Protein AF-A0A352PLA3-F1 (afdb_monomer)

Nearest PDB structures (foldseek):
  6bml-assembly1_A  TM=5.182E-01  e=1.620E+00  Homo sapiens
  6gir-assembly1_A-2  TM=5.635E-01  e=9.808E+00  Arabidopsis thaliana

Secondary structure (DSSP, 8-state):
--THHHHHHHHHHHHHS--TTSS--------S-TT-GGGTT--HHHHHH----HHHHHHHHHHHHHHHHHHHHHHHHHHHHHHHHHHHTTTT-HHHHHHHHHHHHHHHHHHHHHHHHHHHHHHHHHHHT------TTS-S-SSSSS-SS-S-----

Structure (mmCIF, N/CA/C/O backbone):
data_AF-A0A352PLA3-F1
#
_entry.id   AF-A0A352PLA3-F1
#
loop_
_atom_site.group_PDB
_atom_site.id
_atom_site.type_symbol
_atom_site.label_atom_id
_atom_site.label_alt_id
_atom_site.label_comp_id
_atom_site.label_asym_id
_atom_site.label_entity_id
_atom_site.label_seq_id
_atom_site.pdbx_PDB_ins_code
_atom_site.Cartn_x
_atom_site.Cartn_y
_atom_site.Cartn_z
_atom_site.occupancy
_atom_site.B_iso_or_equiv
_atom_site.auth_seq_id
_atom_site.auth_comp_id
_atom_site.auth_asym_id
_atom_site.auth_atom_id
_atom_site.pdbx_PDB_model_num
ATOM 1 N N . MET A 1 1 ? -14.581 -15.050 22.767 1.00 51.19 1 MET A N 1
ATOM 2 C CA . MET A 1 1 ? -14.631 -16.186 21.815 1.00 51.19 1 MET A CA 1
ATOM 3 C C . MET A 1 1 ? -15.593 -15.987 20.632 1.00 51.19 1 MET A C 1
ATOM 5 O O . MET A 1 1 ? -15.364 -16.601 19.604 1.00 51.19 1 MET A O 1
ATOM 9 N N . LYS A 1 2 ? -16.628 -15.124 20.704 1.00 54.44 2 LYS A N 1
ATOM 10 C CA . LYS A 1 2 ? -17.541 -14.871 19.561 1.00 54.44 2 LYS A CA 1
ATOM 11 C C . LYS A 1 2 ? -16.922 -14.043 18.414 1.00 54.44 2 LYS A C 1
ATOM 13 O O . LYS A 1 2 ? -17.270 -14.273 17.268 1.00 54.44 2 LYS A O 1
ATOM 18 N N . LEU A 1 3 ? -15.952 -13.163 18.699 1.00 54.91 3 LEU A N 1
ATOM 19 C CA . LEU A 1 3 ? -15.272 -12.348 17.674 1.00 54.91 3 LEU A CA 1
ATOM 20 C C . LEU A 1 3 ? -14.423 -13.165 16.680 1.00 54.91 3 LEU A C 1
ATOM 22 O O . LEU A 1 3 ? -14.406 -12.846 15.498 1.00 54.91 3 LEU A O 1
ATOM 26 N N . ALA A 1 4 ? -13.777 -14.250 17.124 1.00 52.59 4 ALA A N 1
ATOM 27 C CA . ALA A 1 4 ? -12.958 -15.101 16.250 1.00 52.59 4 ALA A CA 1
ATOM 28 C C . ALA A 1 4 ? -13.784 -15.810 15.158 1.00 52.59 4 ALA A C 1
ATOM 30 O O . ALA A 1 4 ? -13.262 -16.115 14.094 1.00 52.59 4 ALA A O 1
ATOM 31 N N . ARG A 1 5 ? -15.089 -16.014 15.391 1.00 57.44 5 ARG A N 1
ATOM 32 C CA . ARG A 1 5 ? -16.007 -16.641 14.427 1.00 57.44 5 ARG A CA 1
ATOM 33 C C . ARG A 1 5 ? -16.406 -15.722 13.266 1.00 57.44 5 ARG A C 1
ATOM 35 O O . ARG A 1 5 ? -16.848 -16.232 12.249 1.00 57.44 5 ARG A O 1
ATOM 42 N N . ILE A 1 6 ? -16.250 -14.403 13.412 1.00 63.38 6 ILE A N 1
ATOM 43 C CA . ILE A 1 6 ? -16.555 -13.411 12.361 1.00 63.38 6 ILE A CA 1
ATOM 44 C C . ILE A 1 6 ? -15.279 -13.005 11.611 1.00 63.38 6 ILE A C 1
ATOM 46 O O . ILE A 1 6 ? -15.313 -12.760 10.414 1.00 63.38 6 ILE A O 1
ATOM 50 N N . ILE A 1 7 ? -14.133 -12.996 12.294 1.00 64.38 7 ILE A N 1
ATOM 51 C CA . ILE A 1 7 ? -12.841 -12.618 11.705 1.00 64.38 7 ILE A CA 1
ATOM 52 C C . ILE A 1 7 ? -12.293 -13.722 10.782 1.00 64.38 7 ILE A C 1
ATOM 54 O O . ILE A 1 7 ? -11.757 -13.420 9.720 1.00 64.38 7 ILE A O 1
ATOM 58 N N . LEU A 1 8 ? -12.471 -14.998 11.146 1.00 65.12 8 LEU A N 1
ATOM 59 C CA . LEU A 1 8 ? -11.999 -16.138 10.353 1.00 65.12 8 LEU A CA 1
ATOM 60 C C . LEU A 1 8 ? -12.601 -16.204 8.930 1.00 65.12 8 LEU A C 1
ATOM 62 O O . LEU A 1 8 ? -11.822 -16.387 7.999 1.00 65.12 8 LEU A O 1
ATOM 66 N N . PRO A 1 9 ? -13.920 -16.010 8.704 1.00 68.38 9 PRO A N 1
ATOM 67 C CA . PRO A 1 9 ? -14.466 -15.988 7.347 1.00 68.38 9 PRO A CA 1
ATOM 68 C C . PRO A 1 9 ? -14.066 -14.738 6.552 1.00 68.38 9 PRO A C 1
ATOM 70 O O . PRO A 1 9 ? -13.880 -14.856 5.353 1.00 68.38 9 PRO A O 1
ATOM 73 N N . VAL A 1 10 ? -13.871 -13.568 7.175 1.00 69.31 10 VAL A N 1
ATOM 74 C CA . VAL A 1 10 ? -13.437 -12.342 6.463 1.00 69.31 10 VAL A CA 1
ATOM 75 C C . VAL A 1 10 ? -11.990 -12.462 5.975 1.00 69.31 10 VAL A C 1
ATOM 77 O O . VAL A 1 10 ? -11.685 -12.088 4.846 1.00 69.31 10 VAL A O 1
ATOM 80 N N . ILE A 1 11 ? -11.109 -13.048 6.791 1.00 71.06 11 ILE A N 1
ATOM 81 C CA . ILE A 1 11 ? -9.718 -13.329 6.410 1.00 71.06 11 ILE A CA 1
ATOM 82 C C . ILE A 1 11 ? -9.655 -14.471 5.384 1.00 71.06 11 ILE A C 1
ATOM 84 O O . ILE A 1 11 ? -8.917 -14.367 4.411 1.00 71.06 11 ILE A O 1
ATOM 88 N N . ALA A 1 12 ? -10.451 -15.534 5.551 1.00 66.81 12 ALA A N 1
ATOM 89 C CA . ALA A 1 12 ? -10.503 -16.640 4.592 1.00 66.81 12 ALA A CA 1
ATOM 90 C C . ALA A 1 12 ? -11.098 -16.220 3.236 1.00 66.81 12 ALA A C 1
ATOM 92 O O . ALA A 1 12 ? -10.624 -16.677 2.202 1.00 66.81 12 ALA A O 1
ATOM 93 N N . LEU A 1 13 ? -12.085 -15.318 3.223 1.00 67.81 13 LEU A N 1
ATOM 94 C CA . LEU A 1 13 ? -12.666 -14.773 1.996 1.00 67.81 13 LEU A CA 1
ATOM 95 C C . LEU A 1 13 ? -11.697 -13.807 1.299 1.00 67.81 13 LEU A C 1
ATOM 97 O O . LEU A 1 13 ? -11.601 -13.848 0.082 1.00 67.81 13 LEU A O 1
ATOM 101 N N . GLY A 1 14 ? -10.922 -13.013 2.047 1.00 64.38 14 GLY A N 1
ATOM 102 C CA . GLY A 1 14 ? -9.868 -12.152 1.492 1.00 64.38 14 GLY A CA 1
ATOM 103 C C . GLY A 1 14 ? -8.612 -12.890 1.006 1.00 64.38 14 GLY A C 1
ATOM 104 O O . GLY A 1 14 ? -7.863 -12.337 0.213 1.00 64.38 14 GLY A O 1
ATOM 105 N N . LEU A 1 15 ? -8.378 -14.128 1.460 1.00 64.06 15 LEU A N 1
ATOM 106 C CA . LEU A 1 15 ? -7.289 -14.989 0.973 1.00 64.06 15 LEU A CA 1
ATOM 107 C C . LEU A 1 15 ? -7.711 -15.882 -0.209 1.00 64.06 15 LEU A C 1
ATOM 109 O O . LEU A 1 15 ? -6.846 -16.346 -0.946 1.00 64.06 15 LEU A O 1
ATOM 113 N N . LEU A 1 16 ? -9.016 -16.140 -0.375 1.00 57.91 16 LEU A N 1
ATOM 114 C CA . LEU A 1 16 ? -9.574 -16.976 -1.450 1.00 57.91 16 LEU A CA 1
ATOM 115 C C . LEU A 1 16 ? -10.176 -16.178 -2.608 1.00 57.91 16 LEU A C 1
ATOM 117 O O . LEU A 1 16 ? -10.284 -16.722 -3.702 1.00 57.91 16 LEU A O 1
ATOM 121 N N . PHE A 1 17 ? -10.554 -14.915 -2.400 1.00 54.72 17 PHE A N 1
ATOM 122 C CA . PHE A 1 17 ? -10.722 -13.978 -3.500 1.00 54.72 17 PHE A CA 1
ATOM 123 C C . PHE A 1 17 ? -9.341 -13.416 -3.822 1.00 54.72 17 PHE A C 1
ATOM 125 O O . PHE A 1 17 ? -8.819 -12.622 -3.035 1.00 54.72 17 PHE A O 1
ATOM 132 N N . PRO A 1 18 ? -8.749 -13.746 -4.984 1.00 52.84 18 PRO A N 1
ATOM 133 C CA . PRO A 1 18 ? -7.842 -12.791 -5.580 1.00 52.84 18 PRO A CA 1
ATOM 134 C C . PRO A 1 18 ? -8.659 -11.505 -5.649 1.00 52.84 18 PRO A C 1
ATOM 136 O O . PRO A 1 18 ? -9.759 -11.497 -6.204 1.00 52.84 18 PRO A O 1
ATOM 139 N N . PHE A 1 19 ? -8.164 -10.443 -5.028 1.00 56.03 19 PHE A N 1
ATOM 140 C CA . PHE A 1 19 ? -8.724 -9.098 -5.098 1.00 56.03 19 PHE A CA 1
ATOM 141 C C . PHE A 1 19 ? -8.539 -8.540 -6.525 1.00 56.03 19 PHE A C 1
ATOM 143 O O . PHE A 1 19 ? -8.069 -7.430 -6.732 1.00 56.03 19 PHE A O 1
ATOM 150 N N . ALA A 1 20 ? -8.854 -9.344 -7.538 1.00 48.47 20 ALA A N 1
ATOM 151 C CA . ALA A 1 20 ? -9.097 -8.919 -8.890 1.00 48.47 20 ALA A CA 1
ATOM 152 C C . ALA A 1 20 ? -10.395 -8.117 -8.827 1.00 48.47 20 ALA A C 1
ATOM 154 O O . ALA A 1 20 ? -11.461 -8.717 -8.780 1.00 48.47 20 ALA A O 1
ATOM 155 N N . SER A 1 21 ? -10.292 -6.794 -8.653 1.00 54.88 21 SER A N 1
ATOM 156 C CA . SER A 1 21 ? -11.171 -5.815 -9.322 1.00 54.88 21 SER A CA 1
ATOM 157 C C . SER A 1 21 ? -11.190 -4.410 -8.723 1.00 54.88 21 SER A C 1
ATOM 159 O O . SER A 1 21 ? -11.819 -3.548 -9.327 1.00 54.88 21 SER A O 1
ATOM 161 N N . PHE A 1 22 ? -10.508 -4.087 -7.623 1.00 48.81 22 PHE A N 1
ATOM 162 C CA . PHE A 1 22 ? -10.502 -2.689 -7.167 1.00 48.81 22 PHE A CA 1
ATOM 163 C C . PHE A 1 22 ? -9.282 -1.929 -7.690 1.00 48.81 22 PHE A C 1
ATOM 165 O O . PHE A 1 22 ? -8.279 -1.761 -7.008 1.00 48.81 22 PHE A O 1
ATOM 172 N N . ALA A 1 23 ? -9.479 -1.499 -8.942 1.00 44.19 23 ALA A N 1
ATOM 173 C CA . ALA A 1 23 ? -8.906 -0.358 -9.649 1.00 44.19 23 ALA A CA 1
ATOM 174 C C . ALA A 1 23 ? -7.399 -0.368 -9.940 1.00 44.19 23 ALA A C 1
ATOM 176 O O . ALA A 1 23 ? -6.595 0.165 -9.181 1.00 44.19 23 ALA A O 1
ATOM 177 N N . GLN A 1 24 ? -7.052 -0.849 -11.136 1.00 45.44 24 GLN A N 1
ATOM 178 C CA . GLN A 1 24 ? -6.017 -0.197 -11.933 1.00 45.44 24 GLN A CA 1
ATOM 179 C C . GLN A 1 24 ? -6.300 -0.452 -13.418 1.00 45.44 24 GLN A C 1
ATOM 181 O O . GLN A 1 24 ? -5.940 -1.499 -13.955 1.00 45.44 24 GLN A O 1
ATOM 186 N N . ASP A 1 25 ? -6.961 0.503 -14.072 1.00 40.50 25 ASP A N 1
ATOM 187 C CA . ASP A 1 25 ? -6.832 0.665 -15.517 1.00 40.50 25 ASP A CA 1
ATOM 188 C C . ASP A 1 25 ? -5.365 1.035 -15.787 1.00 40.50 25 ASP A C 1
ATOM 190 O O . ASP A 1 25 ? -4.991 2.200 -15.704 1.00 40.50 25 ASP A O 1
ATOM 194 N N . ARG A 1 26 ? -4.502 0.040 -16.031 1.00 40.78 26 ARG A N 1
ATOM 195 C CA . ARG A 1 26 ? -3.256 0.266 -16.776 1.00 40.78 26 ARG A CA 1
ATOM 196 C C . ARG A 1 26 ? -3.493 -0.206 -18.205 1.00 40.78 26 ARG A C 1
ATOM 198 O O . ARG A 1 26 ? -3.610 -1.418 -18.405 1.00 40.78 26 ARG A O 1
ATOM 205 N N . PRO A 1 27 ? -3.637 0.692 -19.188 1.00 39.59 27 PRO A N 1
ATOM 206 C CA . PRO A 1 27 ? -3.497 0.292 -20.579 1.00 39.59 27 PRO A CA 1
ATOM 207 C C . PRO A 1 27 ? -2.043 -0.123 -20.884 1.00 39.59 27 PRO A C 1
ATOM 209 O O . PRO A 1 27 ? -1.114 0.231 -20.170 1.00 39.59 27 PRO A O 1
ATOM 212 N N . ALA A 1 28 ? -1.919 -0.935 -21.934 1.00 45.72 28 ALA A N 1
ATOM 213 C CA . ALA A 1 28 ? -0.732 -1.503 -22.586 1.00 45.72 28 ALA A CA 1
ATOM 214 C C . ALA A 1 28 ? 0.261 -2.340 -21.763 1.00 45.72 28 ALA A C 1
ATOM 216 O O . ALA A 1 28 ? 1.311 -1.923 -21.286 1.00 45.72 28 ALA A O 1
ATOM 217 N N . GLN A 1 29 ? -0.049 -3.628 -21.784 1.00 48.09 29 GLN A N 1
ATOM 218 C CA . GLN A 1 29 ? 0.868 -4.735 -21.618 1.00 48.09 29 GLN A CA 1
ATOM 219 C C . GLN A 1 29 ? 1.674 -4.960 -22.912 1.00 48.09 29 GLN A C 1
ATOM 221 O O . GLN A 1 29 ? 1.091 -5.271 -23.950 1.00 48.09 29 GLN A O 1
ATOM 226 N N . ARG A 1 30 ? 3.009 -4.877 -22.844 1.00 42.38 30 ARG A N 1
ATOM 227 C CA . ARG A 1 30 ? 3.905 -5.682 -23.694 1.00 42.38 30 ARG A CA 1
ATOM 228 C C . ARG A 1 30 ? 4.419 -6.812 -22.797 1.00 42.38 30 ARG A C 1
ATOM 230 O O . ARG A 1 30 ? 5.069 -6.560 -21.787 1.00 42.38 30 ARG A O 1
ATOM 237 N N . ASP A 1 31 ? 3.994 -8.036 -23.085 1.00 49.91 31 ASP A N 1
ATOM 238 C CA . ASP A 1 31 ? 4.116 -9.206 -22.209 1.00 49.91 31 ASP A CA 1
ATOM 239 C C . ASP A 1 31 ? 5.548 -9.526 -21.752 1.00 49.91 31 ASP A C 1
ATOM 241 O O . ASP A 1 31 ? 6.404 -9.756 -22.597 1.00 49.91 31 ASP A O 1
ATOM 245 N N . VAL A 1 32 ? 5.744 -9.733 -20.437 1.00 42.53 32 VAL A N 1
ATOM 246 C CA . VAL A 1 32 ? 6.457 -10.913 -19.898 1.00 42.53 32 VAL A CA 1
ATOM 247 C C . VAL A 1 32 ? 5.966 -11.281 -18.476 1.00 42.53 32 VAL A C 1
ATOM 249 O O . VAL A 1 32 ? 6.197 -10.571 -17.506 1.00 42.53 32 VAL A O 1
ATOM 252 N N . ASN A 1 33 ? 5.335 -12.457 -18.356 1.00 42.56 33 ASN A N 1
ATOM 253 C CA . ASN A 1 33 ? 5.075 -13.260 -17.141 1.00 42.56 33 ASN A CA 1
ATOM 254 C C . ASN A 1 33 ? 4.147 -12.688 -16.025 1.00 42.56 33 ASN A C 1
ATOM 256 O O . ASN A 1 33 ? 4.608 -12.012 -15.105 1.00 42.56 33 ASN A O 1
ATOM 260 N N . PRO A 1 34 ? 2.863 -13.113 -15.952 1.00 44.88 34 PRO A N 1
ATOM 261 C CA . PRO A 1 34 ? 1.886 -12.644 -14.951 1.00 44.88 34 PRO A CA 1
ATOM 262 C C . PRO A 1 34 ? 2.127 -13.147 -13.512 1.00 44.88 34 PRO A C 1
ATOM 264 O O . PRO A 1 34 ? 1.370 -12.810 -12.605 1.00 44.88 34 PRO A O 1
ATOM 267 N N . VAL A 1 35 ? 3.161 -13.962 -13.279 1.00 45.22 35 VAL A N 1
ATOM 268 C CA . VAL A 1 35 ? 3.486 -14.497 -11.944 1.00 45.22 35 VAL A CA 1
ATOM 269 C C . VAL A 1 35 ? 4.230 -13.467 -11.083 1.00 45.22 35 VAL A C 1
ATOM 271 O O . VAL A 1 35 ? 4.152 -13.535 -9.859 1.00 45.22 35 VAL A O 1
ATOM 274 N N . PHE A 1 36 ? 4.913 -12.487 -11.689 1.00 52.06 36 PHE A N 1
ATOM 275 C CA . PHE A 1 36 ? 5.678 -11.480 -10.950 1.00 52.06 36 PHE A CA 1
ATOM 276 C C . PHE A 1 36 ? 5.487 -10.085 -11.555 1.00 52.06 36 PHE A C 1
ATOM 278 O O . PHE A 1 36 ? 6.377 -9.516 -12.183 1.00 52.06 36 PHE A O 1
ATOM 285 N N . SER A 1 37 ? 4.308 -9.507 -11.325 1.00 60.28 37 SER A N 1
ATOM 286 C CA . SER A 1 37 ? 3.969 -8.162 -11.788 1.00 60.28 37 SER A CA 1
ATOM 287 C C . SER A 1 37 ? 4.963 -7.096 -11.336 1.00 60.28 37 SER A C 1
ATOM 289 O O . SER A 1 37 ? 5.115 -6.140 -12.072 1.00 60.28 37 SER A O 1
ATOM 291 N N . MET A 1 38 ? 5.678 -7.254 -10.209 1.00 62.97 38 MET A N 1
ATOM 292 C CA . MET A 1 38 ? 6.557 -6.206 -9.656 1.00 62.97 38 MET A CA 1
ATOM 293 C C . MET A 1 38 ? 7.885 -5.962 -10.412 1.00 62.97 38 MET A C 1
ATOM 295 O O . MET A 1 38 ? 8.579 -5.017 -10.056 1.00 62.97 38 MET A O 1
ATOM 299 N N . TRP A 1 39 ? 8.243 -6.763 -11.430 1.00 61.34 39 TRP A N 1
ATOM 300 C CA . TRP A 1 39 ? 9.430 -6.526 -12.293 1.00 61.34 39 TRP A CA 1
ATOM 301 C C . TRP A 1 39 ? 9.027 -6.069 -13.700 1.00 61.34 39 TRP A C 1
ATOM 303 O O . TRP A 1 39 ? 9.877 -5.977 -14.580 1.00 61.34 39 TRP A O 1
ATOM 313 N N . ALA A 1 40 ? 7.739 -5.788 -13.931 1.00 60.94 40 ALA A N 1
ATOM 314 C CA . ALA A 1 40 ? 7.299 -5.151 -15.167 1.00 60.94 40 ALA A CA 1
ATOM 315 C C . ALA A 1 40 ? 7.985 -3.780 -15.312 1.00 60.94 40 ALA A C 1
ATOM 317 O O . ALA A 1 40 ? 8.023 -3.030 -14.334 1.00 60.94 40 ALA A O 1
ATOM 318 N N . GLY A 1 41 ? 8.536 -3.504 -16.500 1.00 61.25 41 GLY A N 1
ATOM 319 C CA . GLY A 1 41 ? 9.256 -2.262 -16.822 1.00 61.25 41 GLY A CA 1
ATOM 320 C C . GLY A 1 41 ? 10.787 -2.342 -16.760 1.00 61.25 41 GLY A C 1
ATOM 321 O O . GLY A 1 41 ? 11.463 -1.423 -17.201 1.00 61.25 41 GLY A O 1
ATOM 322 N N . VAL A 1 42 ? 11.366 -3.443 -16.264 1.00 64.06 42 VAL A N 1
ATOM 323 C CA . VAL A 1 42 ? 12.831 -3.602 -16.226 1.00 64.06 42 VAL A CA 1
ATOM 324 C C . VAL A 1 42 ? 13.377 -3.909 -17.621 1.00 64.06 42 VAL A C 1
ATOM 326 O O . VAL A 1 42 ? 12.945 -4.874 -18.256 1.00 64.06 42 VAL A O 1
ATOM 329 N N . SER A 1 43 ? 14.363 -3.130 -18.076 1.00 61.78 43 SER A N 1
ATOM 330 C CA . SER A 1 43 ? 15.050 -3.376 -19.350 1.00 61.78 43 SER A CA 1
ATOM 331 C C . SER A 1 43 ? 15.676 -4.789 -19.417 1.00 61.78 43 SER A C 1
ATOM 333 O O . SER A 1 43 ? 16.256 -5.267 -18.432 1.00 61.78 43 SER A O 1
ATOM 335 N N . PR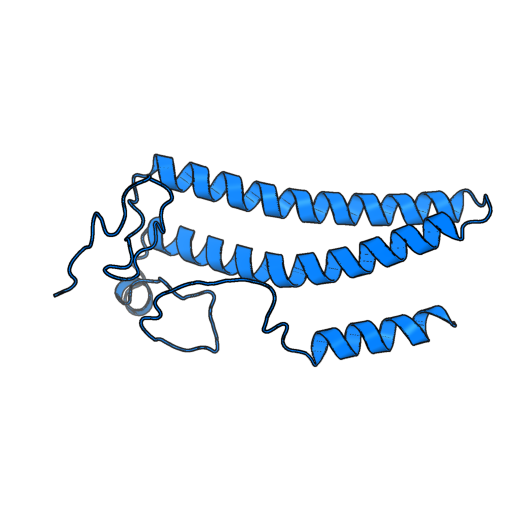O A 1 44 ? 15.613 -5.484 -20.573 1.00 60.03 44 PRO A N 1
ATOM 336 C CA . PRO A 1 44 ? 16.186 -6.828 -20.726 1.00 60.03 44 PRO A CA 1
ATOM 337 C C . PRO A 1 44 ? 17.704 -6.864 -20.472 1.00 60.03 44 PRO A C 1
ATOM 339 O O . PRO A 1 44 ? 18.235 -7.872 -19.995 1.00 60.03 44 PRO A O 1
ATOM 342 N N . ASP A 1 45 ? 18.395 -5.742 -20.687 1.00 65.56 45 ASP A N 1
ATOM 343 C CA . ASP A 1 45 ? 19.822 -5.592 -20.397 1.00 65.56 45 ASP A CA 1
ATOM 344 C C . ASP A 1 45 ? 20.126 -5.568 -18.889 1.00 65.56 45 ASP A C 1
ATOM 346 O O . ASP A 1 45 ? 21.119 -6.155 -18.450 1.00 65.56 45 ASP A O 1
ATOM 350 N N . CYS A 1 46 ? 19.251 -4.984 -18.061 1.00 68.00 46 CYS A N 1
ATOM 351 C CA . CYS A 1 46 ? 19.386 -5.022 -16.598 1.00 68.00 46 CYS A CA 1
ATOM 352 C C . CYS A 1 46 ? 19.216 -6.454 -16.061 1.00 68.00 46 CYS A C 1
ATOM 354 O O . CYS A 1 46 ? 19.933 -6.855 -15.142 1.00 68.00 46 CYS A O 1
ATOM 356 N N . GLN A 1 47 ? 18.347 -7.267 -16.670 1.00 67.00 47 GLN A N 1
ATOM 357 C CA . GLN A 1 47 ? 18.117 -8.647 -16.228 1.00 67.00 47 GLN A CA 1
ATOM 358 C C . GLN A 1 47 ? 19.242 -9.613 -16.640 1.00 67.00 47 GLN A C 1
ATOM 360 O O . GLN A 1 47 ? 19.532 -10.562 -15.910 1.00 67.00 47 GLN A O 1
ATOM 365 N N . SER A 1 48 ? 19.892 -9.368 -17.783 1.00 67.06 48 SER A N 1
ATOM 366 C CA . SER A 1 48 ? 20.947 -10.239 -18.322 1.00 67.06 48 SER A CA 1
ATOM 367 C C . SER A 1 48 ? 22.366 -9.808 -17.926 1.00 67.06 48 SER A C 1
ATOM 369 O O . SER A 1 48 ? 23.216 -10.660 -17.666 1.00 67.06 48 SER A O 1
ATOM 371 N N . PHE A 1 49 ? 22.642 -8.500 -17.870 1.00 68.69 49 PHE A N 1
ATOM 372 C CA . PHE A 1 49 ? 23.995 -7.957 -17.682 1.00 68.69 49 PHE A CA 1
ATOM 373 C C . PHE A 1 49 ? 24.175 -7.165 -16.378 1.00 68.69 49 PHE A C 1
ATOM 375 O O . PHE A 1 49 ? 25.298 -6.783 -16.050 1.00 68.69 49 PHE A O 1
ATOM 382 N N . GLY A 1 50 ? 23.105 -6.941 -15.605 1.00 70.50 50 GLY A N 1
ATOM 383 C CA . GLY A 1 50 ? 23.164 -6.252 -14.309 1.00 70.50 50 GLY A CA 1
ATOM 384 C C . GLY A 1 50 ? 23.439 -4.746 -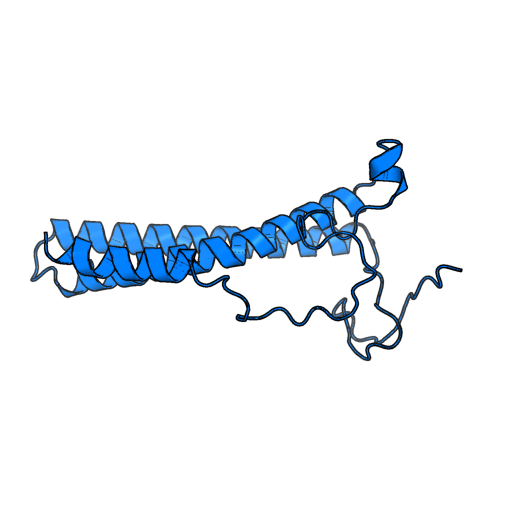14.400 1.00 70.50 50 GLY A C 1
ATOM 385 O O . GLY A 1 50 ? 23.715 -4.107 -13.384 1.00 70.50 50 GLY A O 1
ATOM 386 N N . THR A 1 51 ? 23.372 -4.162 -15.597 1.00 70.88 51 THR A N 1
ATOM 387 C CA . THR A 1 51 ? 23.544 -2.724 -15.834 1.00 70.88 51 THR A CA 1
ATOM 388 C C . THR A 1 51 ?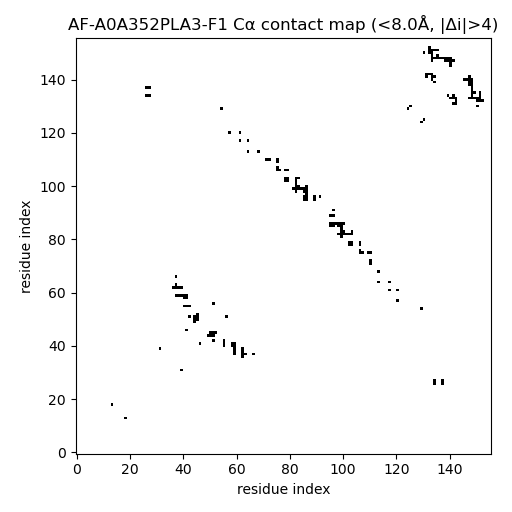 22.209 -2.007 -15.660 1.00 70.88 51 THR A C 1
ATOM 390 O O . THR A 1 51 ? 21.560 -1.645 -16.636 1.00 70.88 51 THR A O 1
ATOM 393 N N . CYS A 1 52 ? 21.764 -1.849 -14.416 1.00 75.00 52 CYS A N 1
ATOM 394 C CA . CYS A 1 52 ? 20.477 -1.218 -14.120 1.00 75.00 52 CYS A CA 1
ATOM 395 C C . CYS A 1 52 ? 20.625 0.302 -13.968 1.00 75.00 52 CYS A C 1
ATOM 397 O O . CYS A 1 52 ? 21.531 0.784 -13.278 1.00 75.00 52 CYS A O 1
ATOM 399 N N . SER A 1 53 ? 19.725 1.055 -14.603 1.00 77.06 53 SER A N 1
ATOM 400 C CA . SER A 1 53 ? 19.634 2.507 -14.468 1.00 77.06 53 SER A CA 1
ATOM 401 C C . SER A 1 53 ? 18.821 2.894 -13.228 1.00 77.06 53 SER A C 1
ATOM 403 O O . SER A 1 53 ? 18.044 2.106 -12.686 1.00 77.06 53 SER A O 1
ATOM 405 N N . LEU A 1 54 ? 18.961 4.147 -12.784 1.00 71.44 54 LEU A N 1
ATOM 406 C CA . LEU A 1 54 ? 18.127 4.717 -11.718 1.00 71.44 54 LEU A CA 1
ATOM 407 C C . LEU A 1 54 ? 16.630 4.667 -12.078 1.00 71.44 54 LEU A C 1
ATOM 409 O O . LEU A 1 54 ? 15.800 4.543 -11.181 1.00 71.44 54 LEU A O 1
ATOM 413 N N . ALA A 1 55 ? 16.297 4.720 -13.373 1.00 70.94 55 ALA A N 1
ATOM 414 C CA . ALA A 1 55 ? 14.928 4.607 -13.870 1.00 70.94 55 ALA A CA 1
ATOM 415 C C . ALA A 1 55 ? 14.326 3.208 -13.624 1.00 70.94 55 ALA A C 1
ATOM 417 O O . ALA A 1 55 ? 13.238 3.122 -13.056 1.00 70.94 55 ALA A O 1
ATOM 418 N N . ASP A 1 56 ? 15.065 2.130 -13.933 1.00 71.12 56 ASP A N 1
ATOM 419 C CA . ASP A 1 56 ? 14.604 0.745 -13.727 1.00 71.12 56 ASP A CA 1
ATOM 420 C C . ASP A 1 56 ? 14.302 0.475 -12.239 1.00 71.12 56 ASP A C 1
ATOM 422 O O . ASP A 1 56 ? 13.283 -0.113 -11.874 1.00 71.12 56 ASP A O 1
ATOM 426 N N . VAL A 1 57 ? 15.178 0.953 -11.345 1.00 75.06 57 VAL A N 1
ATOM 427 C CA . VAL A 1 57 ? 15.020 0.782 -9.888 1.00 75.06 57 VAL A CA 1
ATOM 428 C C . VAL A 1 57 ? 13.787 1.529 -9.371 1.00 75.06 57 VAL A C 1
ATOM 430 O O . VAL A 1 57 ? 13.077 1.047 -8.479 1.00 75.06 57 VAL A O 1
ATOM 433 N N . LEU A 1 58 ? 13.517 2.709 -9.926 1.00 75.12 58 LEU A N 1
ATOM 434 C CA . LEU A 1 58 ? 12.398 3.552 -9.524 1.00 75.12 58 LEU A CA 1
ATOM 435 C C . LEU A 1 58 ? 11.053 2.958 -9.955 1.00 75.12 58 LEU A C 1
ATOM 437 O O . LEU A 1 58 ? 10.081 3.019 -9.198 1.00 75.12 58 LEU A O 1
ATOM 441 N N . GLU A 1 59 ? 11.007 2.340 -11.132 1.00 72.38 59 GLU A N 1
ATOM 442 C CA . GLU A 1 59 ? 9.817 1.671 -11.651 1.00 72.38 59 GLU A CA 1
ATOM 443 C C . GLU A 1 59 ? 9.460 0.413 -10.853 1.00 72.38 59 GLU A C 1
ATOM 445 O O . GLU A 1 59 ? 8.324 0.278 -10.384 1.00 72.38 59 GLU A O 1
ATOM 450 N N . VAL A 1 60 ? 10.446 -0.443 -10.568 1.00 76.44 60 VAL A N 1
ATOM 451 C CA . VAL A 1 60 ? 10.264 -1.610 -9.688 1.00 76.44 60 VAL A CA 1
ATOM 452 C C . VAL A 1 60 ? 9.745 -1.176 -8.317 1.00 76.44 60 VAL A C 1
ATOM 454 O O . VAL A 1 60 ? 8.802 -1.762 -7.780 1.00 76.44 60 VAL A O 1
ATOM 457 N N . THR A 1 61 ? 10.302 -0.097 -7.763 1.00 76.75 61 THR A N 1
ATOM 458 C CA . THR A 1 61 ? 9.883 0.431 -6.457 1.00 76.75 61 THR A CA 1
ATOM 459 C C . THR A 1 61 ? 8.426 0.897 -6.467 1.00 76.75 61 THR A C 1
ATOM 461 O O . THR A 1 61 ? 7.679 0.580 -5.538 1.00 76.75 61 THR A O 1
ATOM 464 N N . MET A 1 62 ? 7.980 1.594 -7.517 1.00 73.38 62 MET A N 1
ATOM 465 C CA . MET A 1 62 ? 6.574 1.998 -7.653 1.00 73.38 62 MET A CA 1
ATOM 466 C C . MET A 1 62 ? 5.636 0.807 -7.734 1.00 73.38 62 MET A C 1
ATOM 468 O O . MET A 1 62 ? 4.559 0.799 -7.139 1.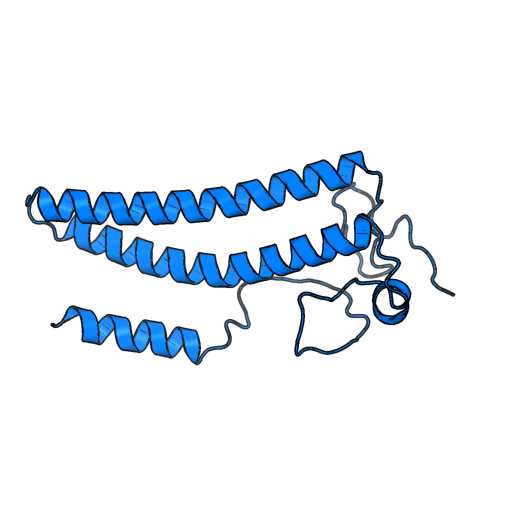00 73.38 62 MET A O 1
ATOM 472 N N . ASN A 1 63 ? 6.042 -0.210 -8.474 1.00 74.00 63 ASN A N 1
ATOM 473 C CA . ASN A 1 63 ? 5.202 -1.356 -8.723 1.00 74.00 63 ASN A CA 1
ATOM 474 C C . ASN A 1 63 ? 5.041 -2.228 -7.469 1.00 74.00 63 ASN A C 1
ATOM 476 O O . ASN A 1 63 ? 3.934 -2.653 -7.132 1.00 74.00 63 ASN A O 1
ATOM 480 N N . ILE A 1 64 ? 6.127 -2.390 -6.706 1.00 78.56 64 ILE A N 1
ATOM 481 C CA . ILE A 1 64 ? 6.093 -2.982 -5.365 1.00 78.56 64 ILE A CA 1
ATOM 482 C C . ILE A 1 64 ? 5.225 -2.131 -4.430 1.00 78.56 64 ILE A C 1
ATOM 484 O O . ILE A 1 64 ? 4.406 -2.682 -3.694 1.00 78.56 64 ILE A O 1
ATOM 488 N N . GLY A 1 65 ? 5.360 -0.802 -4.476 1.00 80.06 65 GLY A N 1
ATOM 489 C CA . GLY A 1 65 ? 4.549 0.130 -3.692 1.00 80.06 65 GLY A CA 1
ATOM 490 C C . GLY A 1 65 ? 3.051 -0.009 -3.968 1.00 80.06 65 GLY A C 1
ATOM 491 O O . GLY A 1 65 ? 2.265 -0.119 -3.032 1.00 80.06 65 GLY A O 1
ATOM 492 N N . ASN A 1 66 ? 2.654 -0.103 -5.237 1.00 76.12 66 ASN A N 1
ATOM 493 C CA . ASN A 1 66 ? 1.260 -0.274 -5.654 1.00 76.12 66 ASN A CA 1
ATOM 494 C C . ASN A 1 66 ? 0.696 -1.649 -5.264 1.00 76.12 66 ASN A C 1
ATOM 496 O O . ASN A 1 66 ? -0.429 -1.747 -4.767 1.00 76.12 66 ASN A O 1
ATOM 500 N N . ALA A 1 67 ? 1.493 -2.711 -5.389 1.00 76.44 67 ALA A N 1
ATOM 501 C CA . ALA A 1 67 ? 1.115 -4.029 -4.885 1.00 76.44 67 ALA A CA 1
ATOM 502 C C . ALA A 1 67 ? 0.948 -4.023 -3.351 1.00 76.44 67 ALA A C 1
ATOM 504 O O . ALA A 1 67 ? -0.021 -4.569 -2.814 1.00 76.44 67 ALA A O 1
ATOM 505 N N . ALA A 1 68 ? 1.857 -3.354 -2.638 1.00 79.25 68 ALA A N 1
ATOM 506 C CA . ALA A 1 68 ? 1.778 -3.188 -1.194 1.00 79.25 68 ALA A CA 1
ATOM 507 C C . ALA A 1 68 ? 0.583 -2.317 -0.778 1.00 79.25 68 ALA A C 1
ATOM 509 O O . ALA A 1 68 ? -0.045 -2.623 0.233 1.00 79.25 68 ALA A O 1
ATOM 510 N N . LEU A 1 69 ? 0.216 -1.286 -1.544 1.00 80.25 69 LEU A N 1
ATOM 511 C CA . LEU A 1 69 ? -0.973 -0.454 -1.319 1.00 80.25 69 LEU A CA 1
ATOM 512 C C . LEU A 1 69 ? -2.261 -1.277 -1.360 1.00 80.25 69 LEU A C 1
ATOM 514 O O . LEU A 1 69 ? -3.080 -1.163 -0.450 1.00 80.25 69 LEU A O 1
ATOM 518 N N . GLY A 1 70 ? -2.417 -2.157 -2.353 1.00 79.19 70 GLY A N 1
ATOM 519 C CA . GLY A 1 70 ? -3.602 -3.016 -2.457 1.00 79.19 70 GLY A CA 1
ATOM 520 C C . GLY A 1 70 ? -3.763 -3.955 -1.254 1.00 79.19 70 GLY A C 1
ATOM 521 O O . GLY A 1 70 ? -4.844 -4.064 -0.663 1.00 79.19 70 GLY A O 1
ATOM 522 N N . ILE A 1 71 ? -2.665 -4.590 -0.834 1.00 81.75 71 ILE A N 1
ATOM 523 C CA . ILE A 1 71 ? -2.669 -5.531 0.297 1.00 81.75 71 ILE A CA 1
ATOM 524 C C . ILE A 1 71 ? -2.818 -4.785 1.632 1.00 81.75 71 ILE A C 1
ATOM 526 O O . ILE A 1 71 ? -3.656 -5.140 2.465 1.00 81.75 71 ILE A O 1
ATOM 530 N N . SER A 1 72 ? -2.026 -3.733 1.845 1.00 84.19 72 SER A N 1
ATOM 531 C CA . SER A 1 72 ? -2.031 -2.957 3.089 1.00 84.19 72 SER A CA 1
ATOM 532 C C . SER A 1 72 ? -3.331 -2.184 3.286 1.00 84.19 72 SER A C 1
ATOM 534 O O . SER A 1 72 ? -3.835 -2.161 4.407 1.00 84.19 72 SER A O 1
ATOM 536 N N . GLY A 1 73 ? -3.927 -1.633 2.224 1.00 85.00 73 GLY A N 1
ATOM 537 C CA . GLY A 1 73 ? -5.223 -0.956 2.274 1.00 85.00 73 GLY A CA 1
ATOM 538 C C . GLY A 1 73 ? -6.343 -1.895 2.720 1.00 85.00 73 GLY A C 1
ATOM 539 O O . GLY A 1 73 ? -7.123 -1.557 3.614 1.00 85.00 73 GLY A O 1
ATOM 540 N N . SER A 1 74 ? -6.361 -3.117 2.185 1.00 85.38 74 SER A N 1
ATOM 541 C CA . SER A 1 74 ? -7.330 -4.149 2.573 1.00 85.38 74 SER A CA 1
ATOM 542 C C . SER A 1 74 ? -7.199 -4.532 4.053 1.00 85.38 74 SER A C 1
ATOM 544 O O . SER A 1 74 ? -8.191 -4.574 4.786 1.00 85.38 74 SER A O 1
ATOM 546 N N . ILE A 1 75 ? -5.970 -4.746 4.535 1.00 86.56 75 ILE A N 1
ATOM 547 C CA . ILE A 1 75 ? -5.703 -5.067 5.948 1.00 86.56 75 ILE A CA 1
ATOM 548 C C . ILE A 1 75 ? -6.042 -3.876 6.856 1.00 86.56 75 ILE A C 1
ATOM 550 O O . ILE A 1 75 ? -6.672 -4.054 7.904 1.00 86.56 75 ILE A O 1
ATOM 554 N N . ALA A 1 76 ? -5.659 -2.661 6.460 1.00 86.75 76 ALA A N 1
ATOM 555 C CA . ALA A 1 76 ? -5.922 -1.440 7.211 1.00 86.75 76 ALA A CA 1
ATOM 556 C C . ALA A 1 76 ? -7.425 -1.225 7.411 1.00 86.75 76 ALA A C 1
ATOM 558 O O . ALA A 1 76 ? -7.844 -0.902 8.521 1.00 86.75 76 ALA A O 1
ATOM 559 N N . LEU A 1 77 ? -8.244 -1.485 6.388 1.00 88.00 77 LEU A N 1
ATOM 560 C CA . LEU A 1 77 ? -9.700 -1.372 6.465 1.00 88.00 77 LEU A CA 1
ATOM 561 C C . LEU A 1 77 ? -10.292 -2.354 7.490 1.00 88.00 77 LEU A C 1
ATOM 563 O O . LEU A 1 77 ? -11.106 -1.958 8.329 1.00 88.00 77 LEU A O 1
ATOM 567 N N . VAL A 1 78 ? -9.832 -3.609 7.507 1.00 89.19 78 VAL A N 1
ATOM 568 C CA . VAL A 1 78 ? -10.268 -4.610 8.500 1.00 89.19 78 VAL A CA 1
ATOM 569 C C . VAL A 1 78 ? -9.906 -4.176 9.925 1.00 89.19 78 VAL A C 1
ATOM 571 O O . VAL A 1 78 ? -10.743 -4.238 10.833 1.00 89.19 78 VAL A O 1
ATOM 574 N N . VAL A 1 79 ? -8.677 -3.698 10.133 1.00 88.56 79 VAL A N 1
ATOM 575 C CA . VAL A 1 79 ? -8.212 -3.206 11.440 1.00 88.56 79 VAL A CA 1
ATOM 576 C C . VAL A 1 79 ? -8.975 -1.948 11.860 1.00 88.56 79 VAL A C 1
ATOM 578 O O . VAL A 1 79 ? -9.310 -1.803 13.038 1.00 88.56 79 VAL A O 1
ATOM 581 N N . PHE A 1 80 ? -9.304 -1.069 10.915 1.00 90.12 80 PHE A N 1
ATOM 582 C CA . PHE A 1 80 ? -10.058 0.155 11.164 1.00 90.12 80 PHE A CA 1
ATOM 583 C C . PHE A 1 80 ? -11.487 -0.146 11.628 1.00 90.12 80 PHE A C 1
ATOM 585 O O . PHE A 1 80 ? -11.918 0.382 12.656 1.00 90.12 80 PHE A O 1
ATOM 592 N N . ILE A 1 81 ? -12.193 -1.059 10.948 1.00 90.94 81 ILE A N 1
ATOM 593 C CA . ILE A 1 81 ? -13.532 -1.513 11.361 1.00 90.94 81 ILE A CA 1
ATOM 594 C C . ILE A 1 81 ? -13.475 -2.150 12.753 1.00 90.94 81 ILE A C 1
ATOM 596 O O . ILE A 1 81 ? -14.307 -1.849 13.611 1.00 90.94 81 ILE A O 1
ATOM 600 N N . TRP A 1 82 ? -12.478 -3.000 13.016 1.00 86.50 82 TRP A N 1
ATOM 601 C CA . TRP A 1 82 ? -12.332 -3.649 14.319 1.00 86.50 82 TRP A CA 1
ATOM 602 C C . TRP A 1 82 ? -12.030 -2.653 15.447 1.00 86.50 82 TRP A C 1
ATOM 604 O O . TRP A 1 82 ? -12.645 -2.719 16.516 1.00 86.50 82 TRP A O 1
ATOM 614 N N . GLY A 1 83 ? -11.125 -1.702 15.206 1.00 89.38 83 GLY A N 1
ATOM 615 C CA . GLY A 1 83 ? -10.796 -0.626 16.139 1.00 89.38 83 GLY A CA 1
ATOM 616 C C . GLY A 1 83 ? -11.998 0.274 16.428 1.00 89.38 83 GLY A C 1
ATOM 617 O O . GLY A 1 83 ? -12.274 0.568 17.595 1.00 89.38 83 GLY A O 1
ATOM 618 N N . GLY A 1 84 ? -12.764 0.623 15.390 1.00 90.12 84 GLY A N 1
ATOM 619 C CA . GLY A 1 84 ? -14.001 1.395 15.499 1.00 90.12 84 GLY A CA 1
ATOM 620 C C . GLY A 1 84 ? -15.079 0.660 16.292 1.00 90.12 84 GLY A C 1
ATOM 621 O O . GLY A 1 84 ? -15.658 1.222 17.220 1.00 90.12 84 GLY A O 1
ATOM 622 N N . PHE A 1 85 ? -15.298 -0.628 16.016 1.00 89.38 85 PHE A N 1
ATOM 623 C CA . PHE A 1 85 ? -16.276 -1.429 16.753 1.00 89.38 85 PHE A CA 1
ATOM 624 C C . PHE A 1 85 ? -15.887 -1.597 18.227 1.00 89.38 85 PHE A C 1
ATOM 626 O O . PHE A 1 85 ? -16.737 -1.495 19.114 1.00 89.38 85 PHE A O 1
ATOM 633 N N . LEU A 1 86 ? -14.599 -1.810 18.518 1.00 88.62 86 LEU A N 1
ATOM 634 C CA . LEU A 1 86 ? -14.095 -1.877 19.890 1.00 88.62 86 LEU A CA 1
ATOM 635 C C . LEU A 1 86 ? -14.313 -0.550 20.627 1.00 88.62 86 LEU A C 1
ATOM 637 O O . LEU A 1 86 ? -14.710 -0.561 21.792 1.00 88.62 86 LEU A O 1
ATOM 641 N N . TRP A 1 87 ? -14.095 0.577 19.948 1.00 86.19 87 TRP A N 1
ATOM 642 C CA . TRP A 1 87 ? -14.308 1.907 20.509 1.00 86.19 87 TRP A CA 1
ATOM 643 C C . TRP A 1 87 ? -15.792 2.173 20.808 1.00 86.19 87 TRP A C 1
ATOM 645 O O . TRP A 1 87 ? -16.125 2.530 21.939 1.00 86.19 87 TRP A O 1
ATOM 655 N N . LEU A 1 88 ? -16.689 1.889 19.857 1.00 88.31 88 LEU A N 1
ATOM 656 C CA . LEU A 1 88 ? -18.139 2.080 20.011 1.00 88.31 88 LEU A CA 1
ATOM 657 C C . LEU A 1 88 ? -18.751 1.162 21.083 1.00 88.31 88 LEU A C 1
ATOM 659 O O . LEU A 1 88 ? -19.602 1.585 21.860 1.00 88.31 88 LEU A O 1
ATOM 663 N N . THR A 1 89 ? -18.279 -0.084 21.193 1.00 88.25 89 THR A N 1
ATOM 664 C CA . THR A 1 89 ? -18.785 -1.064 22.177 1.00 88.25 89 THR A CA 1
ATOM 665 C C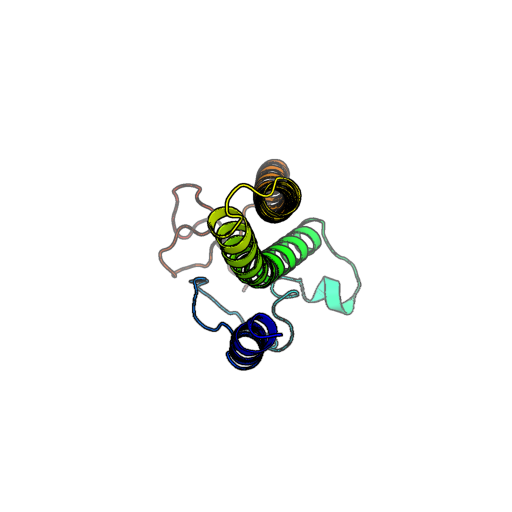 . THR A 1 89 ? -18.105 -0.987 23.549 1.00 88.25 89 THR A C 1
ATOM 667 O O . THR A 1 89 ? -18.307 -1.852 24.405 1.00 88.25 89 THR A O 1
ATOM 670 N N . SER A 1 90 ? -17.294 0.044 23.800 1.00 82.56 90 SER A N 1
ATOM 671 C CA . SER A 1 90 ? -16.517 0.164 25.039 1.00 82.56 90 SER A CA 1
ATOM 672 C C . SER A 1 90 ? -17.356 0.443 26.292 1.00 82.56 90 SER A C 1
ATOM 674 O O . SER A 1 90 ? -16.840 0.249 27.393 1.00 82.56 90 SER A O 1
ATOM 676 N N . ALA A 1 91 ? -18.618 0.873 26.156 1.00 83.69 91 ALA A N 1
ATOM 677 C CA . ALA A 1 91 ? -19.540 1.149 27.270 1.00 83.69 91 ALA A CA 1
ATOM 678 C C . ALA A 1 91 ? -18.912 1.993 28.409 1.00 83.69 91 ALA A C 1
ATOM 680 O O . ALA A 1 91 ? -19.172 1.760 29.585 1.00 83.69 91 ALA A O 1
ATOM 681 N N . GLY A 1 92 ? -18.018 2.930 28.065 1.00 79.62 92 GLY A N 1
ATOM 682 C CA . GLY A 1 92 ? -17.318 3.796 29.024 1.00 79.62 92 GLY A CA 1
ATOM 683 C C . GLY A 1 92 ? -16.061 3.208 29.686 1.00 79.62 92 GLY A C 1
ATOM 684 O O . GLY A 1 92 ? -15.392 3.911 30.439 1.00 79.62 92 GLY A O 1
ATOM 685 N N . LYS A 1 93 ? -15.666 1.958 29.402 1.00 89.06 93 LYS A N 1
ATOM 686 C CA . LYS A 1 93 ? -14.405 1.395 29.918 1.00 89.06 93 LYS A CA 1
ATOM 687 C C . LYS A 1 93 ? -13.197 2.019 29.211 1.00 89.06 93 LYS A C 1
ATOM 689 O O . LYS A 1 93 ? -12.936 1.719 28.045 1.00 89.06 93 LYS A O 1
ATOM 694 N N . SER A 1 94 ? -12.430 2.826 29.948 1.00 85.88 94 SER A N 1
ATOM 695 C CA . SER A 1 94 ? -11.237 3.544 29.458 1.00 85.88 94 SER A CA 1
ATOM 696 C C . SER A 1 94 ? -10.236 2.639 28.725 1.00 85.88 94 SER A C 1
ATOM 698 O O . SER A 1 94 ? -9.723 2.996 27.666 1.00 85.88 94 SER A O 1
ATOM 700 N N . GLU A 1 95 ? -10.033 1.416 29.216 1.00 87.62 95 GLU A N 1
ATOM 701 C CA . GLU A 1 95 ? -9.100 0.455 28.620 1.00 87.62 95 GLU A CA 1
ATOM 702 C C . GLU A 1 95 ? -9.485 0.058 27.182 1.00 87.62 95 GLU A C 1
ATOM 704 O O . GLU A 1 95 ? -8.641 0.015 26.285 1.00 87.62 95 GLU A O 1
ATOM 709 N N . LYS A 1 96 ? -10.779 -0.174 26.925 1.00 84.31 96 LYS A N 1
ATOM 710 C CA . LYS A 1 96 ? -11.266 -0.531 25.584 1.00 84.31 96 LYS A CA 1
ATOM 711 C C . LYS A 1 96 ? -11.291 0.668 24.645 1.00 84.31 96 LYS A C 1
ATOM 713 O O . LYS A 1 96 ? -10.941 0.524 23.474 1.00 84.31 96 LYS A O 1
ATOM 718 N N . VAL A 1 97 ? -11.598 1.850 25.183 1.00 89.19 97 VAL A N 1
ATOM 719 C CA . VAL A 1 97 ? -11.543 3.108 24.434 1.00 89.19 97 VAL A CA 1
ATOM 720 C C . VAL A 1 97 ? -10.120 3.385 23.958 1.00 89.19 97 VAL A C 1
ATOM 722 O O . VAL A 1 97 ? -9.908 3.679 22.781 1.00 89.19 97 VAL A O 1
ATOM 725 N N . GLN A 1 98 ? -9.136 3.252 24.849 1.00 89.44 98 GLN A N 1
ATOM 726 C CA . GLN A 1 98 ? -7.737 3.494 24.513 1.00 89.44 98 GLN A CA 1
ATOM 727 C C . GLN A 1 98 ? -7.220 2.468 23.497 1.00 89.44 98 GLN A C 1
ATOM 729 O O . GLN A 1 98 ? -6.500 2.836 22.569 1.00 89.44 98 GLN A O 1
ATOM 734 N N . LYS A 1 99 ? -7.621 1.199 23.629 1.00 87.50 99 LYS A N 1
ATOM 735 C CA . LYS A 1 99 ? -7.237 0.141 22.689 1.00 87.50 99 LYS A CA 1
ATOM 736 C C . LYS A 1 99 ? -7.827 0.355 21.291 1.00 87.50 99 LYS A C 1
ATOM 738 O O . LYS A 1 99 ? -7.098 0.217 20.314 1.00 87.50 99 LYS A O 1
ATOM 743 N N . GLY A 1 100 ? -9.101 0.748 21.196 1.00 87.94 100 GLY A N 1
ATOM 744 C CA . GLY A 1 100 ? -9.754 1.070 19.921 1.00 87.94 100 GLY A CA 1
ATOM 745 C C . GLY A 1 100 ? -9.101 2.261 19.220 1.00 87.94 100 GLY A C 1
ATOM 746 O O . GLY A 1 100 ? -8.720 2.156 18.057 1.00 87.94 100 GLY A O 1
ATOM 747 N N . ARG A 1 101 ? -8.852 3.356 19.955 1.00 88.69 101 ARG A N 1
ATOM 748 C CA . ARG A 1 101 ? -8.156 4.533 19.406 1.00 88.69 101 ARG A CA 1
ATOM 749 C C . ARG A 1 101 ? -6.751 4.202 18.918 1.00 88.69 101 ARG A C 1
ATOM 751 O O . ARG A 1 101 ? -6.406 4.581 17.808 1.00 88.69 101 ARG A O 1
ATOM 758 N N . LYS A 1 102 ? -5.951 3.476 19.709 1.00 90.50 102 LYS A N 1
ATOM 759 C CA . LYS A 1 102 ? -4.591 3.076 19.304 1.00 90.50 102 LYS A CA 1
ATOM 760 C C . LYS A 1 102 ? -4.597 2.268 18.003 1.00 90.50 102 LYS A C 1
ATOM 762 O O . LYS A 1 102 ? -3.763 2.524 17.143 1.00 90.50 102 LYS A O 1
ATOM 767 N N . ALA A 1 103 ? -5.548 1.347 17.840 1.00 89.12 103 ALA A N 1
ATOM 768 C CA . ALA A 1 103 ? -5.685 0.569 16.609 1.00 89.12 103 ALA A CA 1
ATOM 769 C C . ALA A 1 103 ? -6.045 1.449 15.397 1.00 89.12 103 ALA A C 1
ATOM 771 O O . ALA A 1 103 ? -5.429 1.313 14.344 1.00 89.12 103 ALA A O 1
ATOM 772 N N . MET A 1 104 ? -6.985 2.388 15.555 1.00 89.88 104 MET A N 1
ATOM 773 C CA . MET A 1 104 ? -7.374 3.312 14.480 1.00 89.88 104 MET A CA 1
ATOM 774 C C . MET A 1 104 ? -6.237 4.265 14.090 1.00 89.88 104 MET A C 1
ATOM 776 O O . MET A 1 104 ? -5.978 4.444 12.904 1.00 89.88 104 MET A O 1
ATOM 780 N N . PHE A 1 105 ? -5.521 4.833 15.068 1.00 91.88 105 PHE A N 1
ATOM 781 C CA . PHE A 1 105 ? -4.355 5.681 14.800 1.00 91.88 105 PHE A CA 1
ATOM 782 C C . PHE A 1 105 ? -3.229 4.906 14.111 1.00 91.88 105 PHE A C 1
ATOM 784 O O . PHE A 1 105 ? -2.642 5.417 13.164 1.00 91.88 105 PHE A O 1
ATOM 791 N N . GLY A 1 106 ? -2.961 3.664 14.530 1.00 90.00 106 GLY A N 1
ATOM 792 C CA . GLY A 1 106 ? -1.975 2.808 13.867 1.00 90.00 106 GLY A CA 1
ATOM 793 C C . GLY A 1 106 ? -2.326 2.524 12.404 1.00 90.00 106 GLY A C 1
ATOM 794 O O . GLY A 1 106 ? -1.461 2.632 11.539 1.00 90.00 106 GLY A O 1
ATOM 795 N N . ALA A 1 107 ? -3.599 2.235 12.112 1.00 89.31 107 ALA A N 1
ATOM 796 C CA . ALA A 1 107 ? -4.072 2.027 10.742 1.00 89.31 107 ALA A CA 1
ATOM 797 C C . ALA A 1 107 ? -3.976 3.305 9.886 1.00 89.31 107 ALA A C 1
ATOM 799 O O . ALA A 1 107 ? -3.524 3.246 8.745 1.00 89.31 107 ALA A O 1
ATOM 800 N N . ALA A 1 108 ? -4.344 4.464 10.444 1.00 91.12 108 ALA A N 1
ATOM 801 C CA . ALA A 1 108 ? -4.268 5.747 9.745 1.00 91.12 108 ALA A CA 1
ATOM 802 C C . ALA A 1 108 ? -2.822 6.153 9.414 1.00 91.12 108 ALA A C 1
ATOM 804 O O . ALA A 1 108 ? -2.550 6.596 8.303 1.00 91.12 108 ALA A O 1
ATOM 805 N N . ILE A 1 109 ? -1.890 5.961 10.354 1.00 92.06 109 ILE A N 1
ATOM 806 C CA . ILE A 1 109 ? -0.462 6.242 10.139 1.00 92.06 109 ILE A CA 1
ATOM 807 C C . ILE A 1 109 ? 0.113 5.314 9.068 1.00 92.06 109 ILE A C 1
ATOM 809 O O . ILE A 1 109 ? 0.853 5.775 8.205 1.00 92.06 109 ILE A O 1
ATOM 813 N N . GLY A 1 110 ? -0.256 4.028 9.089 1.00 86.50 110 GLY A N 1
ATOM 814 C CA . GLY A 1 110 ? 0.150 3.077 8.056 1.00 86.50 110 GLY A CA 1
ATOM 815 C C . GLY A 1 110 ? -0.260 3.547 6.662 1.00 86.50 110 GLY A C 1
ATOM 816 O O . GLY A 1 110 ? 0.592 3.648 5.788 1.00 86.50 110 GLY A O 1
ATOM 817 N N . LEU A 1 111 ? -1.530 3.920 6.482 1.00 88.06 111 LEU A N 1
ATOM 818 C CA . LEU A 1 111 ? -2.037 4.430 5.206 1.00 88.06 111 LEU A CA 1
ATOM 819 C C . LEU A 1 111 ? -1.336 5.731 4.778 1.00 88.06 111 LEU A C 1
ATOM 821 O O . LEU A 1 111 ? -0.960 5.876 3.617 1.00 88.06 111 LEU A O 1
ATOM 825 N N . LEU A 1 112 ? -1.113 6.652 5.721 1.00 91.31 112 LEU A N 1
ATOM 826 C CA . LEU A 1 112 ? -0.432 7.923 5.467 1.00 91.31 112 LEU A CA 1
ATOM 827 C C . LEU A 1 112 ? 0.995 7.719 4.936 1.00 91.31 112 LEU A C 1
ATOM 829 O O . LEU A 1 112 ? 1.400 8.411 4.008 1.00 91.31 112 LEU A O 1
ATOM 833 N N . ILE A 1 113 ? 1.748 6.771 5.505 1.00 89.75 113 ILE A N 1
ATOM 834 C CA . ILE A 1 113 ? 3.122 6.472 5.075 1.00 89.75 113 ILE A CA 1
ATOM 835 C C . ILE A 1 113 ? 3.143 6.023 3.616 1.00 89.75 113 ILE A C 1
ATOM 837 O O . ILE A 1 113 ? 4.015 6.456 2.865 1.00 89.75 113 ILE A O 1
ATOM 841 N N . VAL A 1 114 ? 2.191 5.186 3.199 1.00 84.38 114 VAL A N 1
ATOM 842 C CA . VAL A 1 114 ? 2.194 4.694 1.819 1.00 84.38 114 VAL A CA 1
ATOM 843 C C . VAL A 1 114 ? 1.816 5.796 0.828 1.00 84.38 114 VAL A C 1
ATOM 845 O O . VAL A 1 114 ? 2.480 5.936 -0.194 1.00 84.38 114 VAL A O 1
ATOM 848 N N . PHE A 1 115 ? 0.847 6.654 1.167 1.00 85.62 115 PHE A N 1
ATOM 849 C CA . PHE A 1 115 ? 0.565 7.858 0.374 1.00 85.62 115 PHE A CA 1
ATOM 850 C C . PHE A 1 115 ? 1.779 8.790 0.280 1.00 85.62 115 PHE A C 1
ATOM 852 O O . PHE A 1 115 ? 2.097 9.285 -0.800 1.00 85.62 115 PHE A O 1
ATOM 859 N N . ALA A 1 116 ? 2.485 9.010 1.392 1.00 89.75 116 ALA A N 1
ATOM 860 C CA . ALA A 1 116 ? 3.683 9.842 1.412 1.00 89.75 116 ALA A CA 1
ATOM 861 C C . ALA A 1 116 ? 4.804 9.263 0.533 1.00 89.75 116 ALA A C 1
ATOM 863 O O . ALA A 1 116 ? 5.486 10.017 -0.159 1.00 89.75 116 ALA A O 1
ATOM 864 N N . ALA A 1 117 ? 4.971 7.937 0.518 1.00 85.44 117 ALA A N 1
ATOM 865 C CA . ALA A 1 117 ? 5.949 7.271 -0.334 1.00 85.44 117 ALA A CA 1
ATOM 866 C C . ALA A 1 117 ? 5.664 7.521 -1.823 1.00 85.44 117 ALA A C 1
ATOM 868 O O . ALA A 1 117 ? 6.563 7.953 -2.539 1.00 85.44 117 ALA A O 1
ATOM 869 N N . SER A 1 118 ? 4.419 7.341 -2.278 1.00 79.19 118 SER A N 1
ATOM 870 C CA . SER A 1 118 ? 4.051 7.576 -3.682 1.00 79.19 118 SER A CA 1
ATOM 871 C C . SER A 1 118 ? 4.321 9.019 -4.128 1.00 79.19 118 SER A C 1
ATOM 873 O O . SER A 1 118 ? 4.874 9.239 -5.202 1.00 79.19 118 SER A O 1
ATOM 875 N N . LEU A 1 119 ? 4.020 10.007 -3.278 1.00 84.44 119 LEU A N 1
ATOM 876 C CA . LEU A 1 119 ? 4.266 11.424 -3.580 1.00 84.44 119 LEU A CA 1
ATOM 877 C C . LEU A 1 119 ? 5.758 11.756 -3.716 1.00 84.44 119 LEU A C 1
ATOM 879 O O . LEU A 1 119 ? 6.151 12.506 -4.612 1.00 84.44 119 LEU A O 1
ATOM 883 N N . LEU A 1 120 ? 6.598 11.197 -2.841 1.00 84.31 120 LEU A N 1
ATOM 884 C CA . LEU A 1 120 ? 8.045 11.413 -2.891 1.00 84.31 120 LEU A CA 1
ATOM 885 C C . LEU A 1 120 ? 8.656 10.830 -4.163 1.00 84.31 120 LEU A C 1
ATOM 887 O O . LEU A 1 120 ? 9.489 11.476 -4.794 1.00 84.31 120 LEU A O 1
ATOM 891 N N . ILE A 1 121 ? 8.230 9.631 -4.556 1.00 78.12 121 ILE A N 1
ATOM 892 C CA . ILE A 1 121 ? 8.748 8.964 -5.751 1.00 78.12 121 ILE A CA 1
ATOM 893 C C . ILE A 1 121 ? 8.366 9.760 -7.008 1.00 78.12 121 ILE A C 1
ATOM 895 O O . ILE A 1 121 ? 9.234 10.010 -7.843 1.00 78.12 121 ILE A O 1
ATOM 899 N N . ASN A 1 122 ? 7.115 10.221 -7.115 1.00 76.00 122 ASN A N 1
ATOM 900 C CA . ASN A 1 122 ? 6.670 11.071 -8.229 1.00 76.00 122 ASN A CA 1
ATOM 901 C C . ASN A 1 122 ? 7.488 12.366 -8.304 1.00 76.00 122 ASN A C 1
ATOM 903 O O . ASN A 1 122 ? 7.960 12.747 -9.368 1.00 76.00 122 ASN A O 1
ATOM 907 N N . THR A 1 123 ? 7.735 12.993 -7.153 1.00 83.81 123 THR A N 1
ATOM 908 C CA . THR A 1 123 ? 8.542 14.216 -7.069 1.00 83.81 123 THR A CA 1
ATOM 909 C C . THR A 1 123 ? 9.969 13.981 -7.575 1.00 83.81 123 THR A C 1
ATOM 911 O O . THR A 1 123 ? 10.500 14.777 -8.345 1.00 83.81 123 THR A O 1
ATOM 914 N N . VAL A 1 124 ? 10.594 12.869 -7.177 1.00 82.25 124 VAL A N 1
ATOM 915 C CA . VAL A 1 124 ? 11.944 12.500 -7.626 1.00 82.25 124 VAL A CA 1
ATOM 916 C C . VAL A 1 124 ? 11.974 12.221 -9.132 1.00 82.25 124 VAL A C 1
ATOM 918 O O . VAL A 1 124 ? 12.907 12.671 -9.791 1.00 82.25 124 VAL A O 1
ATOM 921 N N . LYS A 1 125 ? 10.952 11.564 -9.701 1.00 71.69 125 LYS A N 1
ATOM 922 C CA . LYS A 1 125 ? 10.839 11.360 -11.158 1.00 71.69 125 LYS A CA 1
ATOM 923 C C . LYS A 1 125 ? 10.896 12.676 -11.928 1.00 71.69 125 LYS A C 1
ATOM 925 O O . LYS A 1 125 ? 11.714 12.806 -12.836 1.00 71.69 125 LYS A O 1
ATOM 930 N N . SER A 1 126 ? 10.107 13.662 -11.502 1.00 72.00 126 SER A N 1
ATOM 931 C CA . SER A 1 126 ? 10.067 14.981 -12.139 1.00 72.00 126 SER A CA 1
ATOM 932 C C . SER A 1 126 ? 11.425 15.692 -12.114 1.00 72.00 126 SER A C 1
ATOM 934 O O . SER A 1 126 ? 11.764 16.401 -13.056 1.00 72.00 126 SER A O 1
ATOM 936 N N . PHE A 1 127 ? 12.239 15.485 -11.073 1.00 74.38 127 PHE A N 1
ATOM 937 C CA . PHE A 1 127 ? 13.575 16.086 -10.985 1.00 74.38 127 PHE A CA 1
ATOM 938 C C . PHE A 1 127 ? 14.636 15.397 -11.849 1.00 74.38 127 PHE A C 1
ATOM 940 O O . PHE A 1 127 ? 15.600 16.051 -12.244 1.00 74.38 127 PHE A O 1
ATOM 947 N N . ILE A 1 128 ? 14.499 14.097 -12.128 1.00 72.00 128 ILE A N 1
ATOM 948 C CA . ILE A 1 128 ? 15.496 13.341 -12.907 1.00 72.00 128 ILE A CA 1
ATOM 949 C C . ILE A 1 128 ? 15.269 13.522 -14.422 1.00 72.00 128 ILE A C 1
ATOM 951 O O . ILE A 1 128 ? 16.113 13.119 -15.217 1.00 72.00 128 ILE A O 1
ATOM 955 N N . GLY A 1 129 ? 14.167 14.158 -14.844 1.00 57.97 129 GLY A N 1
ATOM 956 C CA . GLY A 1 129 ? 13.863 14.360 -16.265 1.00 57.97 129 GLY A CA 1
ATOM 957 C C . GLY A 1 129 ? 13.682 13.045 -17.026 1.00 57.97 129 GLY A C 1
ATOM 958 O O . GLY A 1 129 ? 13.816 13.016 -18.247 1.00 57.97 129 GLY A O 1
ATOM 959 N N . ALA A 1 130 ? 13.410 11.949 -16.308 1.00 54.72 130 ALA A N 1
ATOM 960 C CA . ALA A 1 130 ? 12.918 10.728 -16.913 1.00 54.72 130 ALA A CA 1
ATOM 961 C C . ALA A 1 130 ? 11.509 11.053 -17.399 1.00 54.72 130 ALA A C 1
ATOM 963 O O . ALA A 1 130 ? 10.574 10.980 -16.608 1.00 54.72 130 ALA A O 1
ATOM 964 N N . VAL A 1 131 ? 11.403 11.500 -18.652 1.00 52.53 131 VAL A N 1
ATOM 965 C CA . VAL A 1 131 ? 10.130 11.608 -19.363 1.00 52.53 131 VAL A CA 1
ATOM 966 C C . VAL A 1 131 ? 9.519 10.209 -19.295 1.00 52.53 131 VAL A C 1
ATOM 968 O O . VAL A 1 131 ? 10.112 9.281 -19.865 1.00 52.53 131 VAL A O 1
ATOM 971 N N . PRO A 1 132 ? 8.452 9.988 -18.511 1.00 55.72 132 PRO A N 1
ATOM 972 C CA . PRO A 1 132 ? 7.677 8.761 -18.637 1.00 55.72 132 PRO A CA 1
ATOM 973 C C . PRO A 1 132 ? 7.357 8.540 -20.118 1.00 55.72 132 PRO A C 1
ATOM 975 O O . PRO A 1 132 ? 7.096 9.465 -20.877 1.00 55.72 132 PRO A O 1
ATOM 978 N N . GLN A 1 133 ? 7.555 7.307 -20.567 1.00 55.62 133 GLN A N 1
ATOM 979 C CA . GLN A 1 133 ? 7.258 6.942 -21.940 1.00 55.62 133 GLN A CA 1
ATOM 980 C C . GLN A 1 133 ? 5.743 6.820 -22.054 1.00 55.62 133 GLN A C 1
ATOM 982 O O . GLN A 1 133 ? 5.170 5.905 -21.456 1.00 55.62 133 GLN A O 1
ATOM 987 N N . GLU A 1 134 ? 5.113 7.719 -22.807 1.00 57.72 134 GLU A N 1
ATOM 988 C CA . GLU A 1 134 ? 3.715 7.557 -23.183 1.00 57.72 134 GLU A CA 1
ATOM 989 C C . GLU A 1 134 ? 3.520 6.244 -23.942 1.00 57.72 134 GLU A C 1
ATOM 991 O O . GLU A 1 134 ? 4.333 5.825 -24.777 1.00 57.72 134 GLU A O 1
ATOM 996 N N . ILE A 1 135 ? 2.401 5.586 -23.660 1.00 59.66 135 ILE A N 1
ATOM 997 C CA . ILE A 1 135 ? 1.944 4.449 -24.444 1.00 59.66 135 ILE A CA 1
ATOM 998 C C . ILE A 1 135 ? 1.259 5.008 -25.686 1.00 59.66 135 ILE A C 1
ATOM 1000 O O . ILE A 1 135 ? 0.131 5.481 -25.633 1.00 59.66 135 ILE A O 1
ATOM 1004 N N . CYS A 1 136 ? 1.920 4.897 -26.831 1.00 70.06 136 CYS A N 1
ATOM 1005 C CA . CYS A 1 136 ? 1.388 5.449 -28.071 1.00 70.06 136 CYS A CA 1
ATOM 1006 C C . CYS A 1 136 ? 0.047 4.810 -28.476 1.00 70.06 136 CYS A C 1
ATOM 1008 O O . CYS A 1 136 ? -0.076 3.582 -28.548 1.00 70.06 136 CYS A O 1
ATOM 1010 N N . SER A 1 137 ? -0.904 5.652 -28.888 1.00 71.31 137 SER A N 1
ATOM 1011 C CA . SER A 1 137 ? -2.220 5.285 -29.433 1.00 71.31 137 SER A CA 1
ATOM 1012 C C . SER A 1 137 ? -3.196 4.654 -28.440 1.00 71.31 137 SER A C 1
ATOM 1014 O O . SER A 1 137 ? -4.124 3.953 -28.860 1.00 71.31 137 SER A O 1
ATOM 1016 N N . ASP A 1 138 ? -3.041 4.902 -27.141 1.00 76.69 138 ASP A N 1
ATOM 1017 C CA . ASP A 1 138 ? -4.058 4.528 -26.154 1.00 76.69 138 ASP A CA 1
ATOM 1018 C C . ASP A 1 138 ? -5.029 5.676 -25.810 1.00 76.69 138 ASP A C 1
ATOM 1020 O O . ASP A 1 138 ? -6.062 5.433 -25.165 1.00 76.69 138 ASP A O 1
ATOM 1024 N N . GLY A 1 139 ? -4.727 6.889 -26.294 1.00 73.38 139 GLY A N 1
ATOM 1025 C CA . GLY A 1 139 ? -5.526 8.096 -26.116 1.00 73.38 139 GLY A CA 1
ATOM 1026 C C . GLY A 1 139 ? -5.616 8.565 -24.663 1.00 73.38 139 GLY A C 1
ATOM 1027 O O . GLY A 1 139 ? -6.587 9.246 -24.317 1.00 73.38 139 GLY A O 1
ATOM 1028 N N . LYS A 1 140 ? -4.675 8.156 -23.806 1.00 76.56 140 LYS A N 1
ATOM 1029 C CA . LYS A 1 140 ? -4.559 8.608 -22.422 1.00 76.56 140 LYS A CA 1
ATOM 1030 C C . LYS A 1 140 ? -3.288 9.424 -22.242 1.00 76.56 140 LYS A C 1
ATOM 1032 O O . LYS A 1 140 ? -2.318 9.256 -22.961 1.00 76.56 140 LYS A O 1
ATOM 1037 N N . ASP A 1 141 ? -3.371 10.316 -21.274 1.00 70.75 141 ASP A N 1
ATOM 1038 C CA . ASP A 1 141 ? -2.247 11.058 -20.724 1.00 70.75 141 ASP A CA 1
ATOM 1039 C C . ASP A 1 141 ? -1.699 10.199 -19.570 1.00 70.75 141 ASP A C 1
ATOM 1041 O O . ASP A 1 141 ? -2.369 10.054 -18.540 1.00 70.75 141 ASP A O 1
ATOM 1045 N N . ASN A 1 142 ? -0.597 9.475 -19.804 1.00 71.25 142 ASN A N 1
ATOM 1046 C CA . ASN A 1 142 ? -0.034 8.530 -18.834 1.00 71.25 142 ASN A CA 1
ATOM 1047 C C . ASN A 1 142 ? 1.022 9.179 -17.923 1.00 71.25 142 ASN A C 1
ATOM 1049 O O . ASN A 1 142 ? 1.469 8.539 -16.957 1.00 71.25 142 ASN A O 1
ATOM 1053 N N . ASP A 1 143 ? 1.381 10.433 -18.194 1.00 69.81 143 ASP A N 1
ATOM 1054 C CA . ASP A 1 143 ? 2.336 11.228 -17.440 1.00 69.81 143 ASP A CA 1
ATOM 1055 C C . ASP A 1 143 ? 1.805 12.527 -16.823 1.00 69.81 143 ASP A C 1
ATOM 1057 O O . ASP A 1 143 ? 2.533 13.199 -16.081 1.00 69.81 143 ASP A O 1
ATOM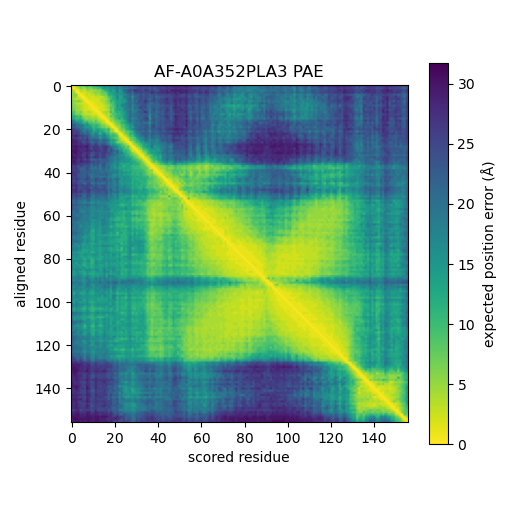 1061 N N . ASP A 1 144 ? 0.509 12.778 -17.000 1.00 68.44 144 ASP A N 1
ATOM 1062 C CA . ASP A 1 144 ? -0.267 13.908 -16.493 1.00 68.44 144 ASP A CA 1
ATOM 1063 C C . ASP A 1 144 ? 0.352 15.273 -16.862 1.00 68.44 144 ASP A C 1
ATOM 1065 O O . ASP A 1 144 ? 0.248 16.246 -16.097 1.00 68.44 144 ASP A O 1
ATOM 1069 N N . ASP A 1 145 ? 1.020 15.367 -18.015 1.00 76.38 145 ASP A N 1
ATOM 1070 C CA . ASP A 1 145 ? 1.674 16.591 -18.480 1.00 76.38 145 ASP A CA 1
ATOM 1071 C C . ASP A 1 145 ? 0.762 17.479 -19.360 1.00 76.38 145 ASP A C 1
ATOM 1073 O O . ASP A 1 145 ? 1.070 18.650 -19.633 1.00 76.38 145 ASP A O 1
ATOM 1077 N N . GLY A 1 146 ? -0.431 16.970 -19.689 1.00 76.81 146 GLY A N 1
ATOM 1078 C CA . GLY A 1 146 ? -1.459 17.650 -20.468 1.00 76.81 146 GLY A CA 1
ATOM 1079 C C . GLY A 1 146 ? -1.359 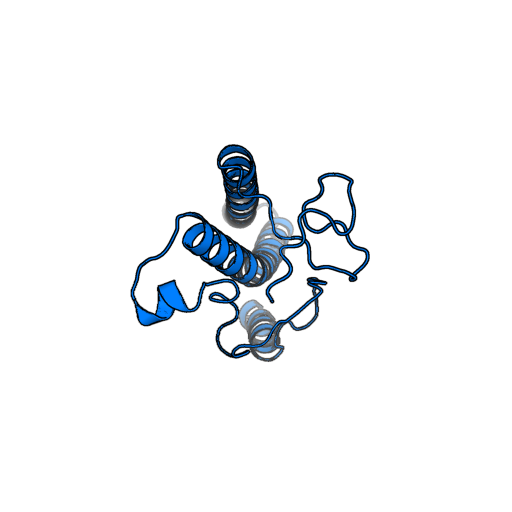17.427 -21.977 1.00 76.81 146 GLY A C 1
ATOM 1080 O O . GLY A 1 146 ? -2.160 18.011 -22.723 1.00 76.81 146 GLY A O 1
ATOM 1081 N N . PHE A 1 147 ? -0.427 16.595 -22.430 1.00 70.50 147 PHE A N 1
ATOM 1082 C CA . PHE A 1 147 ? -0.267 16.192 -23.814 1.00 70.50 147 PHE A CA 1
ATOM 1083 C C . PHE A 1 147 ? -0.506 14.684 -23.949 1.00 70.50 147 PHE A C 1
ATOM 1085 O O . PHE A 1 147 ? -0.107 13.873 -23.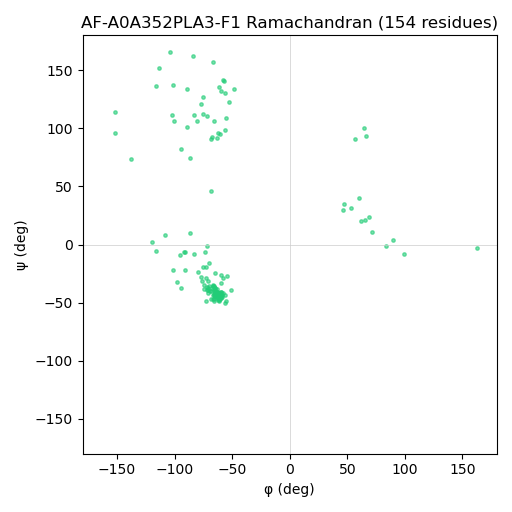132 1.00 70.50 147 PHE A O 1
ATOM 1092 N N . ILE A 1 148 ? -1.243 14.299 -24.991 1.00 80.25 148 ILE A N 1
ATOM 1093 C CA . ILE A 1 148 ? -1.589 12.894 -25.243 1.00 80.25 148 ILE A CA 1
ATOM 1094 C C . ILE A 1 148 ? -0.666 12.366 -26.341 1.00 80.25 148 ILE A C 1
ATOM 1096 O O . ILE A 1 148 ? -0.499 13.035 -27.365 1.00 80.25 148 ILE A O 1
ATOM 1100 N N . ASP A 1 149 ? -0.152 11.144 -26.162 1.00 72.94 149 ASP A N 1
ATOM 1101 C CA . ASP A 1 149 ? 0.656 10.409 -27.146 1.00 72.94 149 ASP A CA 1
ATOM 1102 C C . ASP A 1 149 ? 1.970 11.127 -27.557 1.00 72.94 149 ASP A C 1
ATOM 1104 O O . ASP A 1 149 ? 2.352 11.122 -28.735 1.00 72.94 149 ASP A O 1
ATOM 1108 N N . GLU A 1 150 ? 2.682 11.750 -26.611 1.00 70.31 150 GLU A N 1
ATOM 1109 C CA . GLU A 1 150 ? 3.954 12.440 -26.870 1.00 70.31 150 GLU A CA 1
ATOM 1110 C C . GLU A 1 150 ? 5.212 11.679 -26.415 1.00 70.31 150 GLU A C 1
ATOM 1112 O O . GLU A 1 150 ? 5.147 10.658 -25.750 1.00 70.31 150 GLU A O 1
ATOM 1117 N N . ASN A 1 151 ? 6.395 12.106 -26.879 1.00 62.59 151 ASN A N 1
ATOM 1118 C CA . ASN A 1 151 ? 7.694 11.464 -26.599 1.00 62.59 151 ASN A CA 1
ATOM 1119 C C . ASN A 1 151 ? 7.728 9.921 -26.749 1.00 62.59 151 ASN A C 1
ATOM 1121 O O . ASN A 1 151 ? 8.538 9.221 -26.132 1.00 62.59 151 ASN A O 1
ATOM 1125 N N . CYS A 1 152 ? 6.879 9.411 -27.641 1.00 71.88 152 CYS A N 1
ATOM 1126 C CA . CYS A 1 152 ? 6.868 8.048 -28.133 1.00 71.88 152 CYS A CA 1
ATOM 1127 C C . CYS A 1 152 ? 8.236 7.699 -28.721 1.00 71.88 152 CYS A C 1
ATOM 1129 O O . CYS A 1 152 ? 8.515 8.024 -29.884 1.00 71.88 152 CYS A O 1
ATOM 1131 N N . THR A 1 153 ? 9.100 7.015 -27.962 1.00 57.69 153 THR A N 1
ATOM 1132 C CA . THR A 1 153 ? 10.196 6.309 -28.620 1.00 57.69 153 THR A CA 1
ATOM 1133 C C . THR A 1 153 ? 9.543 5.212 -29.450 1.00 57.69 153 THR A C 1
ATOM 1135 O O . THR A 1 153 ? 8.982 4.246 -28.938 1.00 57.69 153 THR A O 1
ATOM 1138 N N . GLN A 1 154 ? 9.522 5.399 -30.771 1.00 47.50 154 GLN A N 1
ATOM 1139 C CA . GLN A 1 154 ? 9.302 4.270 -31.655 1.00 47.50 154 GLN A CA 1
ATOM 1140 C C . GLN A 1 154 ? 10.474 3.322 -31.428 1.00 47.50 154 GLN A C 1
ATOM 1142 O O . GLN A 1 154 ? 11.549 3.507 -31.996 1.00 47.50 154 GLN A O 1
ATOM 1147 N N . GLU A 1 155 ? 10.274 2.330 -30.565 1.00 44.75 155 GLU A N 1
ATOM 1148 C CA . GLU A 1 155 ? 11.055 1.108 -30.629 1.00 44.75 155 GLU A CA 1
ATOM 1149 C C . GLU A 1 155 ? 10.786 0.474 -31.997 1.00 44.75 155 GLU A C 1
ATOM 1151 O O . GLU A 1 155 ? 9.760 -0.181 -32.206 1.00 44.75 155 GLU A O 1
ATOM 1156 N N . LEU A 1 156 ? 11.682 0.769 -32.941 1.00 37.72 156 LEU A N 1
ATOM 1157 C CA . LEU A 1 156 ? 11.938 -0.045 -34.127 1.00 37.72 156 LEU A CA 1
ATOM 1158 C C . LEU A 1 156 ? 12.336 -1.463 -33.707 1.00 37.72 156 LEU A C 1
ATOM 1160 O O . LEU A 1 156 ? 13.206 -1.582 -32.815 1.00 37.72 156 LEU A O 1
#

Foldseek 3Di:
DVVVVVVVVLVVVPVPDPPPDDDDPDPDDPDDDPPCQLQPPWDPCCVPPVPGDPVSVLSSVVRVLVVCLVVLVSVLVVLLVVLVVQCVPVPPPPVSVVSSVVSNVVSVVSNVVSVVVVVVSLVVCVVVPPPPAADAPPQDDPNPPPDHRPPHPPPD

pLDDT: mean 71.38, std 14.75, range [37.72, 92.06]

Mean predicted aligned error: 14.51 Å

Sequence (156 aa):
MKLARIILPVIALGLLFPFASFAQDRPAQRDVNPVFSMWAGVSPDCQSFGTCSLADVLEVTMNIGNAALGISGSIALVVFIWGGFLWLTSAGKSEKVQKGRKAMFGAAIGLLIVFAASLLINTVKSFIGAVPQEICSDGKDNDDDGFIDENCTQEL

Radius of gyration: 20.98 Å; Cα contacts (8 Å, |Δi|>4): 110; chains: 1; bounding box: 44×35×64 Å

Solvent-accessible surface area (backbone atoms only — not comparable to full-atom values): 9361 Å² total; per-residue (Å²): 122,73,66,60,70,59,50,52,56,56,52,51,49,60,71,68,40,74,80,82,75,87,78,77,93,70,82,83,83,81,89,80,63,91,87,52,68,44,59,58,83,55,54,71,56,32,77,75,70,67,67,66,52,75,64,40,57,50,46,28,50,50,40,45,48,54,55,46,46,60,53,5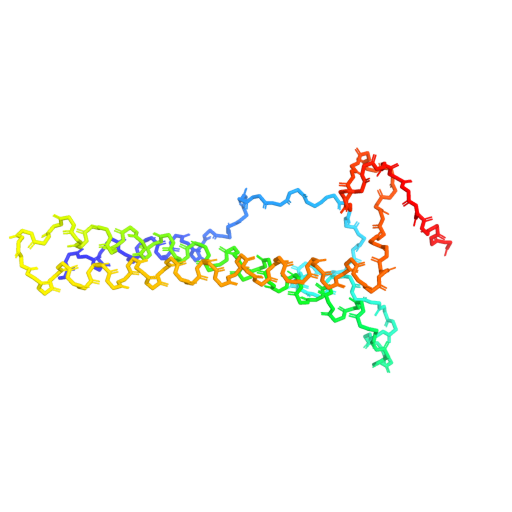0,50,56,52,33,50,54,45,32,53,51,14,50,50,40,35,73,69,24,84,83,41,63,70,41,36,54,51,10,50,52,40,34,53,52,33,51,51,54,54,49,52,54,54,51,50,56,53,52,52,53,54,50,41,69,73,70,65,64,72,70,71,34,64,70,86,70,85,50,57,82,72,75,80,86,57,64,54,48,82,55,76,77,82,122